Protein AF-A0A7J7KZ09-F1 (afdb_monomer_lite)

pLDDT: mean 70.4, std 16.96, range [34.41, 95.25]

Sequence (164 aa):
MGVVTGVGHDPDVFYENLLEGASDISENEAFDCSLFPTRIAGEIKSFSTDGWVALKFSRRMDKFMLYMLTAGKKVLADAVFGVTKKGHSVCCNVHGFQPYFYINCPPGMDPDDISKFHQTLEVTVSISMKFYDDKAEDKFDPVVSASNHRLEDCLMVKIFGGTV

InterPro domains:
  IPR000794 Beta-ketoacyl synthase [PTHR11712] (1-90)
  IPR012337 Ribonuclease H-like superfamily [SSF53098] (80-138)
  IPR014030 Beta-ketoacyl synthase-like, N-terminal domain [PF00109] (1-85)
  IPR016039 Thiolase-like [G3DSA:3.40.47.10] (1-137)
  IPR016039 Thiolase-like [SSF53901] (1-88)

Secondary structure (DSSP, 8-state):
----BTTBSSHHHHHHHHHTT---EEE--SS--TT-S--EEE---S---TTTS-HHHHTTS-HHHHHHHHHHHHHHHHS-----TTS------------EEEEEPPTT--GGGHHHHHHHHHHHHHHHHHHHHTT-SS--EEEEEEEE-SSTTEEEEEEEEE--

Structure (mmCIF, N/CA/C/O backbone):
data_AF-A0A7J7KZ09-F1
#
_entry.id   AF-A0A7J7KZ09-F1
#
loop_
_atom_site.group_PDB
_atom_site.id
_atom_site.type_symbol
_atom_site.label_atom_id
_atom_site.label_alt_id
_atom_site.label_comp_id
_atom_site.label_asym_id
_atom_site.label_entity_id
_atom_site.label_seq_id
_atom_site.pdbx_PDB_ins_code
_atom_site.Cartn_x
_atom_site.Cartn_y
_atom_site.Cartn_z
_atom_site.occupancy
_atom_site.B_iso_or_equiv
_atom_site.auth_seq_id
_atom_site.auth_comp_id
_atom_site.auth_asym_id
_atom_site.auth_atom_id
_atom_site.pdbx_PDB_model_num
ATOM 1 N N . MET A 1 1 ? 1.468 -0.041 -15.589 1.00 70.50 1 MET A N 1
ATOM 2 C CA . MET A 1 1 ? 0.889 0.244 -14.260 1.00 70.50 1 MET A CA 1
ATOM 3 C C . MET A 1 1 ? 1.773 -0.387 -13.189 1.00 70.50 1 MET A C 1
ATOM 5 O O . MET A 1 1 ? 2.361 -1.424 -13.436 1.00 70.50 1 MET A O 1
ATOM 9 N N . GLY A 1 2 ? 1.893 0.221 -12.010 1.00 82.44 2 GLY A N 1
ATOM 10 C CA . GLY A 1 2 ? 2.643 -0.338 -10.886 1.00 82.44 2 GLY A CA 1
ATOM 11 C C . GLY A 1 2 ? 1.796 -0.254 -9.631 1.00 82.44 2 GLY A C 1
ATOM 12 O O . GLY A 1 2 ? 1.263 0.807 -9.314 1.00 82.44 2 GLY A O 1
ATOM 13 N N . VAL A 1 3 ? 1.634 -1.392 -8.963 1.00 84.38 3 VAL A N 1
ATOM 14 C CA . VAL A 1 3 ? 0.716 -1.558 -7.835 1.00 84.38 3 VAL A CA 1
ATOM 15 C C . VAL A 1 3 ? 1.433 -2.226 -6.669 1.00 84.38 3 VAL A C 1
ATOM 17 O O . VAL A 1 3 ? 2.334 -3.046 -6.856 1.00 84.38 3 VAL A O 1
ATOM 20 N N . VAL A 1 4 ? 1.053 -1.834 -5.457 1.00 89.38 4 VAL A N 1
ATOM 21 C CA . VAL A 1 4 ? 1.453 -2.481 -4.206 1.00 89.38 4 VAL A CA 1
ATOM 22 C C . VAL A 1 4 ? 0.220 -2.473 -3.304 1.00 89.38 4 VAL A C 1
ATOM 24 O O . VAL A 1 4 ? -0.149 -1.418 -2.794 1.00 89.38 4 VAL A O 1
ATOM 27 N N . THR A 1 5 ? -0.459 -3.614 -3.168 1.00 88.81 5 THR A N 1
ATOM 28 C CA . THR A 1 5 ? -1.738 -3.743 -2.438 1.00 88.81 5 THR A CA 1
ATOM 29 C C . THR A 1 5 ? -1.825 -5.101 -1.732 1.00 88.81 5 THR A C 1
ATOM 31 O O . THR A 1 5 ? -1.099 -6.023 -2.106 1.00 88.81 5 THR A O 1
ATOM 34 N N . GLY A 1 6 ? -2.690 -5.263 -0.723 1.00 87.19 6 GLY A N 1
ATOM 35 C CA . GLY A 1 6 ? -2.850 -6.567 -0.062 1.00 87.19 6 GLY A CA 1
ATOM 36 C C . GLY A 1 6 ? -3.607 -7.597 -0.906 1.00 87.19 6 GLY A C 1
ATOM 37 O O . GLY A 1 6 ? -3.454 -8.792 -0.676 1.00 87.19 6 GLY A O 1
ATOM 38 N N . VAL A 1 7 ? -4.314 -7.165 -1.959 1.00 89.00 7 VAL A N 1
ATOM 39 C CA . VAL A 1 7 ? -4.926 -8.055 -2.965 1.00 89.00 7 VAL A CA 1
ATOM 40 C C . VAL A 1 7 ? -4.025 -8.302 -4.181 1.00 89.00 7 VAL A C 1
ATOM 42 O O . VAL A 1 7 ? -4.455 -8.931 -5.137 1.00 89.00 7 VAL A O 1
ATOM 45 N N . GLY A 1 8 ? -2.776 -7.828 -4.194 1.00 89.38 8 GLY A N 1
ATOM 46 C CA . GLY A 1 8 ? -1.844 -8.102 -5.290 1.00 89.38 8 GLY A CA 1
ATOM 47 C C . GLY A 1 8 ? -0.813 -7.002 -5.530 1.00 89.38 8 GLY A C 1
ATOM 48 O O . GLY A 1 8 ? -1.088 -5.806 -5.394 1.00 89.38 8 GLY A O 1
ATOM 49 N N . HIS A 1 9 ? 0.387 -7.424 -5.931 1.00 89.88 9 HIS A N 1
ATOM 50 C CA . HIS A 1 9 ? 1.525 -6.544 -6.237 1.00 89.88 9 HIS A CA 1
ATOM 51 C C . HIS A 1 9 ? 1.862 -6.476 -7.726 1.00 89.88 9 HIS A C 1
ATOM 53 O O . HIS A 1 9 ? 2.719 -5.684 -8.120 1.00 89.88 9 HIS A O 1
ATOM 59 N N . ASP A 1 10 ? 1.203 -7.288 -8.543 1.00 88.69 10 ASP A N 1
ATOM 60 C CA . ASP A 1 10 ? 1.350 -7.303 -9.993 1.00 88.69 10 ASP A CA 1
ATOM 61 C C . ASP A 1 10 ? 0.035 -6.833 -10.627 1.00 88.69 10 ASP A C 1
ATOM 63 O O . ASP A 1 10 ? -1.026 -7.218 -10.133 1.00 88.69 10 ASP A O 1
ATOM 67 N N . PRO A 1 11 ? 0.072 -5.993 -11.679 1.00 84.94 11 PRO A N 1
ATOM 68 C CA . PRO A 1 11 ? -1.125 -5.413 -12.292 1.00 84.94 11 PRO A CA 1
ATOM 69 C C . PRO A 1 11 ? -2.199 -6.433 -12.672 1.00 84.94 11 PRO A C 1
ATOM 71 O O . PRO A 1 11 ? -3.367 -6.214 -12.363 1.00 84.94 11 PRO A O 1
ATOM 74 N N . ASP A 1 12 ? -1.792 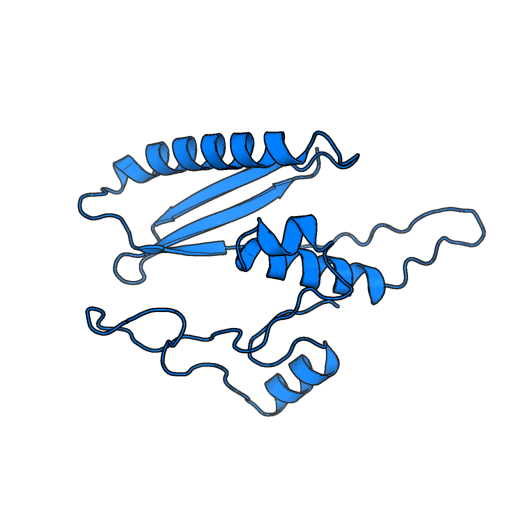-7.541 -13.292 1.00 88.06 12 ASP A N 1
ATOM 75 C CA . ASP A 1 12 ? -2.712 -8.578 -13.763 1.00 88.06 12 ASP A CA 1
ATOM 76 C C . ASP A 1 12 ? -3.356 -9.311 -12.582 1.00 88.06 12 ASP A C 1
ATOM 78 O O . ASP A 1 12 ? -4.573 -9.418 -12.507 1.00 88.06 12 ASP A O 1
ATOM 82 N N . VAL A 1 13 ? -2.549 -9.726 -11.597 1.00 90.56 13 VAL A N 1
ATOM 83 C CA . VAL A 1 13 ? -3.036 -10.393 -10.375 1.00 90.56 13 VAL A CA 1
ATOM 84 C C . VAL A 1 13 ? -3.984 -9.486 -9.598 1.00 90.56 13 VAL A C 1
ATOM 86 O O . VAL A 1 13 ? -5.041 -9.919 -9.155 1.00 90.56 13 VAL A O 1
ATOM 89 N N . PHE A 1 14 ? -3.615 -8.214 -9.446 1.00 87.81 14 PHE A N 1
ATOM 90 C CA . PHE A 1 14 ? -4.454 -7.211 -8.806 1.00 87.81 14 PHE A CA 1
ATOM 91 C C . PHE A 1 14 ? -5.800 -7.068 -9.525 1.00 87.81 14 PHE A C 1
ATOM 93 O O . PHE A 1 14 ? -6.841 -7.057 -8.874 1.00 87.81 14 PHE A O 1
ATOM 100 N N . TYR A 1 15 ? -5.788 -6.974 -10.856 1.00 84.44 15 TYR A N 1
ATOM 101 C CA . TYR A 1 15 ? -6.998 -6.799 -11.651 1.00 84.44 15 TYR A CA 1
ATOM 102 C C . TYR A 1 15 ? -7.917 -8.023 -11.600 1.00 84.44 15 TYR A C 1
ATOM 104 O O . TYR A 1 15 ? -9.111 -7.863 -11.357 1.00 84.44 15 TYR A O 1
ATOM 112 N N . GLU A 1 16 ? -7.375 -9.231 -11.753 1.00 91.19 16 GLU A N 1
ATOM 113 C CA . GLU A 1 16 ? -8.155 -10.469 -11.643 1.00 91.19 16 GLU A CA 1
ATOM 114 C C . GLU A 1 16 ? -8.770 -10.616 -10.248 1.00 91.19 16 GLU A C 1
ATOM 116 O O . GLU A 1 16 ? -9.972 -10.835 -10.116 1.00 91.19 16 GLU A O 1
ATOM 121 N N . ASN A 1 17 ? -7.995 -10.356 -9.192 1.00 89.69 17 ASN A N 1
ATOM 122 C CA . ASN A 1 17 ? -8.504 -10.392 -7.822 1.00 89.69 17 ASN A CA 1
ATOM 123 C C . ASN A 1 17 ? -9.630 -9.369 -7.592 1.00 89.69 17 ASN A C 1
ATOM 125 O O . ASN A 1 17 ? -10.584 -9.657 -6.870 1.00 89.69 17 ASN A O 1
ATOM 129 N N . LEU A 1 18 ? -9.577 -8.191 -8.226 1.00 85.75 18 LEU A N 1
ATOM 130 C CA . LEU A 1 18 ? -10.690 -7.238 -8.188 1.00 85.75 18 LEU A CA 1
ATOM 131 C C . LEU A 1 18 ? -11.937 -7.765 -8.909 1.00 85.75 18 LEU A C 1
ATOM 133 O O . LEU A 1 18 ? -13.044 -7.580 -8.401 1.00 85.75 18 LEU A O 1
ATOM 137 N N . LEU A 1 19 ? -11.778 -8.404 -10.072 1.00 87.44 19 LEU A N 1
ATOM 138 C CA . LEU A 1 19 ? -12.892 -8.997 -10.820 1.00 87.44 19 LEU A CA 1
ATOM 139 C C . LEU A 1 19 ? -13.548 -10.152 -10.056 1.00 87.44 19 LEU A C 1
ATOM 141 O O . LEU A 1 19 ? -14.769 -10.303 -10.099 1.00 87.44 19 LEU A O 1
ATOM 145 N N . GLU A 1 20 ? -12.756 -10.922 -9.317 1.00 95.25 20 GLU A N 1
ATOM 146 C CA . GLU A 1 20 ? -13.222 -12.002 -8.445 1.00 95.25 20 GLU A CA 1
ATOM 147 C C . GLU A 1 20 ? -13.836 -11.494 -7.127 1.00 95.25 20 GLU A C 1
ATOM 149 O O . GLU A 1 20 ? -14.422 -12.272 -6.373 1.00 95.25 20 GLU A O 1
ATOM 154 N N . GLY A 1 21 ? -13.743 -10.190 -6.844 1.00 89.38 21 GLY A N 1
ATOM 155 C CA . GLY A 1 21 ? -14.244 -9.594 -5.607 1.00 89.38 21 GLY A CA 1
ATOM 156 C C . GLY A 1 21 ? -13.409 -9.955 -4.376 1.00 89.38 21 GLY A C 1
ATOM 157 O O . GLY A 1 21 ? -13.936 -9.982 -3.262 1.00 89.38 21 GLY A O 1
ATOM 158 N N . ALA A 1 22 ? -12.119 -10.244 -4.559 1.00 88.06 22 ALA A N 1
ATOM 159 C CA . ALA A 1 22 ? -11.201 -10.538 -3.469 1.00 88.06 22 ALA A CA 1
ATOM 160 C C . ALA A 1 22 ? -11.084 -9.339 -2.514 1.00 88.06 22 ALA A C 1
ATOM 162 O O . ALA A 1 22 ? -10.928 -8.188 -2.929 1.00 88.06 22 ALA A O 1
ATOM 163 N N . SER A 1 23 ? -11.135 -9.621 -1.212 1.00 87.69 23 SER A N 1
ATOM 164 C CA . SER A 1 23 ? -11.004 -8.622 -0.153 1.00 87.69 23 SER A CA 1
ATOM 165 C C . SER A 1 23 ? -9.805 -8.940 0.734 1.00 87.69 23 SER A C 1
ATOM 167 O O . SER A 1 23 ? -9.630 -10.073 1.170 1.00 87.69 23 SER A O 1
ATOM 169 N N . ASP A 1 24 ? -9.002 -7.915 1.003 1.00 85.94 24 ASP A N 1
ATOM 170 C CA . ASP A 1 24 ? -7.852 -7.932 1.920 1.00 85.94 24 ASP A CA 1
ATOM 171 C C . ASP A 1 24 ? -8.282 -7.617 3.370 1.00 85.94 24 ASP A C 1
ATOM 173 O O . ASP A 1 24 ? -7.558 -7.884 4.318 1.00 85.94 24 ASP A O 1
ATOM 177 N N . ILE A 1 25 ? -9.515 -7.148 3.590 1.00 88.50 25 ILE A N 1
ATOM 178 C CA . ILE A 1 25 ? -9.975 -6.777 4.933 1.00 88.50 25 ILE A CA 1
ATOM 179 C C . ILE A 1 25 ? -9.953 -7.990 5.877 1.00 88.50 25 ILE A C 1
ATOM 181 O O . ILE A 1 25 ? -10.775 -8.901 5.768 1.00 88.50 25 ILE A O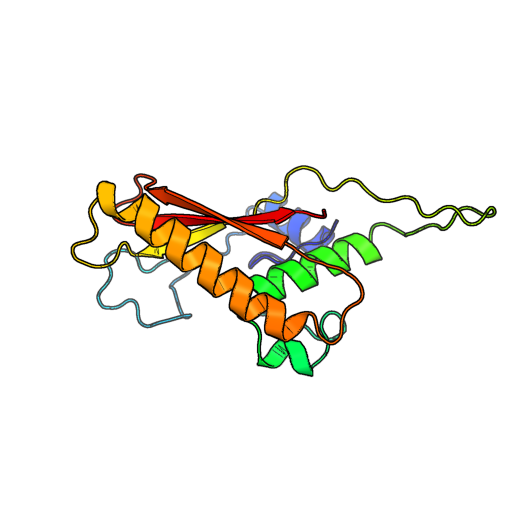 1
ATOM 185 N N . SER A 1 26 ? -9.037 -7.967 6.843 1.00 87.44 26 SER A N 1
ATOM 186 C CA . SER A 1 26 ? -8.895 -8.980 7.888 1.00 87.44 26 SER A CA 1
ATOM 187 C C . SER A 1 26 ? -8.691 -8.337 9.254 1.00 87.44 26 SER A C 1
ATOM 189 O O . SER A 1 26 ? -8.661 -7.114 9.372 1.00 87.44 26 SER A O 1
ATOM 191 N N . GLU A 1 27 ? -8.546 -9.152 10.299 1.00 89.12 27 GLU A N 1
ATOM 192 C CA . GLU A 1 27 ? -8.077 -8.659 11.596 1.00 89.12 27 GLU A CA 1
ATOM 193 C C . GLU A 1 27 ? -6.696 -8.001 11.444 1.00 89.12 27 GLU A C 1
ATOM 195 O O . GLU A 1 27 ? -5.880 -8.451 10.634 1.00 89.12 27 GLU A O 1
ATOM 200 N N . ASN A 1 28 ? -6.481 -6.902 12.169 1.00 86.44 28 ASN A N 1
ATOM 201 C CA . ASN A 1 28 ? -5.233 -6.150 12.149 1.00 86.44 28 ASN A CA 1
ATOM 202 C C . ASN A 1 28 ? -4.162 -6.906 12.946 1.00 86.44 28 ASN A C 1
ATOM 204 O O . ASN A 1 28 ? -4.309 -7.134 14.147 1.00 86.44 28 ASN A O 1
ATOM 208 N N . GLU A 1 29 ? -3.090 -7.282 12.259 1.00 86.81 29 GLU A N 1
ATOM 209 C CA . GLU A 1 29 ? -1.933 -7.998 12.796 1.00 86.81 29 GLU A CA 1
ATOM 210 C C . GLU A 1 29 ? -0.700 -7.079 12.887 1.00 86.81 29 GLU A C 1
ATOM 212 O O . GLU A 1 29 ? 0.310 -7.444 13.495 1.00 86.81 29 GLU A O 1
ATOM 217 N N . ALA A 1 30 ? -0.763 -5.870 12.313 1.00 81.62 30 ALA A N 1
ATOM 218 C CA . ALA A 1 30 ? 0.333 -4.909 12.324 1.00 81.62 30 ALA A CA 1
ATOM 219 C C . ALA A 1 30 ? 0.631 -4.353 13.727 1.00 81.62 30 ALA A C 1
ATOM 221 O O . ALA A 1 30 ? 1.782 -3.999 14.004 1.00 81.62 30 ALA A O 1
ATOM 222 N N . PHE A 1 31 ? -0.376 -4.259 14.603 1.00 82.75 31 PHE A N 1
ATOM 223 C CA . PHE A 1 31 ? -0.220 -3.851 16.004 1.00 82.75 31 PHE A CA 1
ATOM 224 C C . PHE A 1 31 ? -1.373 -4.342 16.895 1.00 82.75 31 PHE A C 1
ATOM 226 O O . PHE A 1 31 ? -2.459 -4.650 16.411 1.00 82.75 31 PHE A O 1
ATOM 233 N N . ASP A 1 32 ? -1.152 -4.378 18.217 1.00 85.62 32 ASP A N 1
ATOM 234 C CA . ASP A 1 32 ? -2.192 -4.772 19.178 1.00 85.62 32 ASP A CA 1
ATOM 235 C C . ASP A 1 32 ? -3.362 -3.778 19.167 1.00 85.62 32 ASP A C 1
ATOM 237 O O . ASP A 1 32 ? -3.247 -2.632 19.613 1.00 85.62 32 ASP A O 1
ATOM 241 N N . CYS A 1 33 ? -4.502 -4.251 18.663 1.00 86.62 33 CYS A N 1
ATOM 242 C CA . CYS A 1 33 ? -5.731 -3.480 18.559 1.00 86.62 33 CYS A CA 1
ATOM 243 C C . CYS A 1 33 ? -6.713 -3.716 19.721 1.00 86.62 33 CYS A C 1
ATOM 245 O O . CYS A 1 33 ? -7.869 -3.299 19.640 1.00 86.62 33 CYS A O 1
ATOM 247 N N . SER A 1 34 ? -6.303 -4.382 20.808 1.00 87.25 34 SER A N 1
ATOM 248 C CA . SER A 1 34 ? -7.190 -4.768 21.920 1.00 87.25 34 SER A CA 1
ATOM 249 C C . SER A 1 34 ? -7.943 -3.593 22.557 1.00 87.25 34 SER A C 1
ATOM 251 O O . SER A 1 34 ? -9.102 -3.743 22.953 1.00 87.25 34 SER A O 1
ATOM 253 N N . LEU A 1 35 ? -7.317 -2.416 22.596 1.00 87.81 35 LEU A N 1
ATOM 254 C CA . LEU A 1 35 ? -7.878 -1.185 23.159 1.00 87.81 35 LEU A CA 1
ATOM 255 C C . LEU A 1 35 ? -8.763 -0.396 22.181 1.00 87.81 35 LEU A C 1
ATOM 257 O O . LEU A 1 35 ? -9.345 0.612 22.579 1.00 87.81 35 LEU A O 1
ATOM 261 N N . PHE A 1 36 ? -8.878 -0.831 20.924 1.00 79.94 36 PHE A N 1
ATOM 262 C CA . PHE A 1 36 ? -9.594 -0.102 19.881 1.00 79.94 36 PHE A CA 1
ATOM 263 C C . PHE A 1 36 ? -10.927 -0.782 19.524 1.00 79.94 36 PHE A C 1
ATOM 265 O O . PHE A 1 36 ? -11.018 -2.018 19.513 1.00 79.94 36 PHE A O 1
ATOM 272 N N . PRO A 1 37 ? -11.972 0.013 19.216 1.00 81.19 37 PRO A N 1
ATOM 273 C CA . PRO A 1 37 ? -13.259 -0.516 18.769 1.00 81.19 37 PRO A CA 1
ATOM 274 C C . PRO A 1 37 ? -13.164 -1.147 17.371 1.00 81.19 37 PRO A C 1
ATOM 276 O O . PRO A 1 37 ? -13.793 -2.172 17.115 1.00 81.19 37 PRO A O 1
ATOM 279 N N . THR A 1 38 ? -12.337 -0.581 16.489 1.00 78.88 38 THR A N 1
ATOM 280 C CA . THR A 1 38 ? -12.076 -1.107 15.143 1.00 78.88 38 THR A CA 1
ATOM 281 C C . THR A 1 38 ? -10.823 -1.969 15.155 1.00 78.88 38 THR A C 1
ATOM 283 O O . THR A 1 38 ? -9.754 -1.513 15.553 1.00 78.88 38 THR A O 1
ATOM 286 N N . ARG A 1 39 ? -10.958 -3.218 14.700 1.00 84.75 39 ARG A N 1
ATOM 287 C CA . ARG A 1 39 ? -9.878 -4.224 14.708 1.00 84.75 39 ARG A CA 1
ATOM 288 C C . ARG A 1 39 ? -9.625 -4.861 13.350 1.00 84.75 39 ARG A C 1
ATOM 290 O O . ARG A 1 39 ? -8.870 -5.818 13.258 1.00 84.75 39 ARG A O 1
ATOM 297 N N . ILE A 1 40 ? -10.282 -4.349 12.317 1.00 83.38 40 ILE A N 1
ATOM 298 C CA . ILE A 1 40 ? -10.132 -4.825 10.948 1.00 83.38 40 ILE A CA 1
ATOM 299 C C . ILE A 1 40 ? -9.380 -3.787 10.118 1.00 83.38 40 ILE A C 1
ATOM 301 O O . ILE A 1 40 ? -9.581 -2.586 10.301 1.00 83.38 40 ILE A O 1
ATOM 305 N N . ALA A 1 41 ? -8.520 -4.247 9.216 1.00 82.31 41 ALA A N 1
ATOM 306 C CA . ALA A 1 41 ? -7.747 -3.421 8.297 1.00 82.31 41 ALA A CA 1
ATOM 307 C C . ALA A 1 41 ? -7.455 -4.193 6.998 1.00 82.31 41 ALA A C 1
ATOM 309 O O . ALA A 1 41 ? -7.463 -5.421 6.989 1.00 82.31 41 ALA A O 1
ATOM 310 N N . GLY A 1 42 ? -7.217 -3.464 5.905 1.00 82.94 42 GLY A N 1
ATOM 311 C CA . GLY A 1 42 ? -6.643 -4.024 4.677 1.00 82.94 42 GLY A CA 1
ATOM 312 C C . GLY A 1 42 ? -5.127 -3.883 4.730 1.00 82.94 42 GLY A C 1
ATOM 313 O O . GLY A 1 42 ? -4.594 -2.799 4.480 1.00 82.94 42 GLY A O 1
ATOM 314 N N . GLU A 1 43 ? -4.445 -4.938 5.157 1.00 84.69 43 GLU A N 1
ATOM 315 C CA . GLU A 1 43 ? -3.006 -4.937 5.362 1.00 84.69 43 GLU A CA 1
ATOM 316 C C . GLU A 1 43 ? -2.261 -5.554 4.186 1.00 84.69 43 GLU A C 1
ATOM 318 O O . GLU A 1 43 ? -2.508 -6.674 3.747 1.00 84.69 43 GLU A O 1
ATOM 323 N N . ILE A 1 44 ? -1.176 -4.898 3.782 1.00 90.12 44 ILE A N 1
ATOM 324 C CA . ILE A 1 44 ? -0.195 -5.546 2.917 1.00 90.12 44 ILE A CA 1
ATOM 325 C C . ILE A 1 44 ? 0.627 -6.534 3.761 1.00 90.12 44 ILE A C 1
ATOM 327 O O . ILE A 1 44 ? 1.671 -6.177 4.315 1.00 90.12 44 ILE A O 1
ATOM 331 N N . LYS A 1 45 ? 0.161 -7.787 3.849 1.00 83.12 45 LYS A N 1
ATOM 332 C CA . LYS A 1 45 ? 0.792 -8.844 4.662 1.00 83.12 45 LYS A CA 1
ATOM 333 C C . LYS A 1 45 ? 2.157 -9.278 4.129 1.00 83.12 45 LYS A C 1
ATOM 335 O O . LYS A 1 45 ? 3.099 -9.469 4.894 1.00 83.12 45 LYS A O 1
ATOM 340 N N . SER A 1 46 ? 2.294 -9.400 2.810 1.00 84.56 46 SER A N 1
ATOM 341 C CA . SER A 1 46 ? 3.550 -9.781 2.159 1.00 84.56 46 SER A CA 1
ATOM 342 C C . SER A 1 46 ? 4.081 -8.630 1.316 1.00 84.56 46 SER A C 1
ATOM 344 O O . SER A 1 46 ? 3.566 -8.372 0.232 1.00 84.56 46 SER A O 1
ATOM 346 N N . PHE A 1 47 ? 5.122 -7.947 1.789 1.00 89.25 47 PHE A N 1
ATOM 347 C CA . PHE A 1 47 ? 5.794 -6.883 1.047 1.00 89.25 47 PHE A CA 1
ATOM 348 C C . PHE A 1 47 ? 7.298 -7.136 0.978 1.00 89.25 47 PHE A C 1
ATOM 350 O O . PHE A 1 47 ? 7.938 -7.365 2.003 1.00 89.25 47 PHE A O 1
ATOM 357 N N . SER A 1 48 ? 7.865 -7.047 -0.226 1.00 88.38 48 SER A N 1
ATOM 358 C CA . SER A 1 48 ? 9.310 -7.035 -0.439 1.00 88.38 48 SER A CA 1
ATOM 359 C C . SER A 1 48 ? 9.705 -5.853 -1.315 1.00 88.38 48 SER A C 1
ATOM 361 O O . SER A 1 48 ? 9.045 -5.525 -2.301 1.00 88.38 48 SER A O 1
ATOM 363 N N . THR A 1 49 ? 10.818 -5.228 -0.944 1.00 89.38 49 THR A N 1
ATOM 364 C CA . THR A 1 49 ? 11.477 -4.176 -1.721 1.00 89.38 49 THR A CA 1
ATOM 365 C C . THR A 1 49 ? 12.557 -4.714 -2.655 1.00 89.38 49 THR A C 1
ATOM 367 O O . THR A 1 49 ? 13.235 -3.923 -3.317 1.00 89.38 49 THR A O 1
ATOM 370 N N . ASP A 1 50 ? 12.791 -6.026 -2.652 1.00 88.12 50 ASP A N 1
ATOM 371 C CA . ASP A 1 50 ? 13.910 -6.644 -3.357 1.00 88.12 50 ASP A CA 1
ATOM 372 C C . ASP A 1 50 ? 13.837 -6.348 -4.855 1.00 88.12 50 ASP A C 1
ATOM 374 O O . ASP A 1 50 ? 12.780 -6.419 -5.478 1.00 88.12 50 ASP A O 1
ATOM 378 N N . GLY A 1 51 ? 14.970 -5.940 -5.427 1.00 84.31 51 GLY A N 1
ATOM 379 C CA . GLY A 1 51 ? 15.057 -5.518 -6.828 1.00 84.31 51 GLY A CA 1
ATOM 380 C C . GLY A 1 51 ? 14.500 -4.119 -7.125 1.00 84.31 51 GLY A C 1
ATOM 381 O O . GLY A 1 51 ? 14.827 -3.561 -8.168 1.00 84.31 51 GLY A O 1
ATOM 382 N N . TRP A 1 52 ? 13.746 -3.501 -6.208 1.00 84.81 52 TRP A N 1
ATOM 383 C CA . TRP A 1 52 ? 13.131 -2.184 -6.416 1.00 84.81 52 TRP A CA 1
ATOM 384 C C . TRP A 1 52 ? 13.810 -1.074 -5.612 1.00 84.81 52 TRP A C 1
ATOM 386 O O . TRP A 1 52 ? 14.070 0.013 -6.134 1.00 84.81 52 TRP A O 1
ATOM 396 N N . VAL A 1 53 ? 14.150 -1.318 -4.347 1.00 83.75 53 VAL A N 1
ATOM 397 C CA . VAL A 1 53 ? 14.766 -0.320 -3.458 1.00 83.75 53 VAL A CA 1
ATOM 398 C C . VAL A 1 53 ? 16.123 -0.827 -2.976 1.00 83.75 53 VAL A C 1
ATOM 400 O O . VAL A 1 53 ? 16.274 -1.989 -2.611 1.00 83.75 53 VAL A O 1
ATOM 403 N N . ALA A 1 54 ? 17.135 0.046 -2.960 1.00 79.81 54 ALA A N 1
ATOM 404 C CA . ALA A 1 54 ? 18.450 -0.331 -2.452 1.00 79.81 54 ALA A CA 1
ATOM 405 C C . ALA A 1 54 ? 18.374 -0.693 -0.958 1.00 79.81 54 ALA A C 1
ATOM 407 O O . ALA A 1 54 ? 17.727 0.007 -0.177 1.00 79.81 54 ALA A O 1
ATOM 408 N N . LEU A 1 55 ? 19.114 -1.729 -0.545 1.00 84.38 55 LEU A N 1
ATOM 409 C CA . LEU A 1 55 ? 19.081 -2.286 0.817 1.00 84.38 55 LEU A CA 1
ATOM 410 C C . LEU A 1 55 ? 19.347 -1.248 1.925 1.00 84.38 55 LEU A C 1
ATOM 412 O O . LEU A 1 55 ? 18.866 -1.369 3.050 1.00 84.38 55 LEU A O 1
ATOM 416 N N . LYS A 1 56 ? 20.115 -0.197 1.612 1.00 81.44 56 LYS A N 1
ATOM 417 C CA . LYS A 1 56 ? 20.375 0.916 2.535 1.00 81.44 56 LYS A CA 1
ATOM 418 C C . LYS A 1 56 ? 19.096 1.683 2.892 1.00 81.44 56 LYS A C 1
ATOM 420 O O . LYS A 1 56 ? 18.958 2.120 4.032 1.00 81.44 56 LYS A O 1
ATOM 425 N N . PHE A 1 57 ? 18.199 1.866 1.926 1.00 76.62 57 PHE A N 1
ATOM 426 C CA . PHE A 1 57 ? 16.952 2.608 2.097 1.00 76.62 57 PHE A CA 1
ATOM 427 C C . PHE A 1 57 ? 15.828 1.714 2.621 1.00 76.62 57 PHE A C 1
ATOM 429 O O . PHE A 1 57 ? 15.076 2.158 3.483 1.00 76.62 57 PHE A O 1
ATOM 436 N N . SER A 1 58 ? 15.779 0.437 2.217 1.00 84.25 58 SER A N 1
ATOM 437 C CA . SER A 1 58 ? 14.755 -0.507 2.698 1.00 84.25 58 SER A CA 1
ATOM 438 C C . SER A 1 58 ? 14.759 -0.714 4.215 1.00 84.2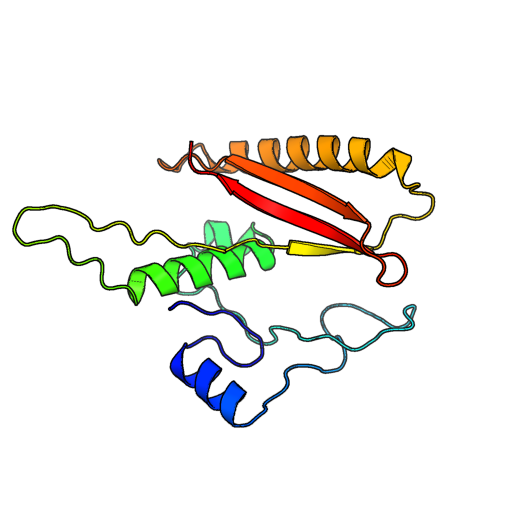5 58 SER A C 1
ATOM 440 O O . SER A 1 58 ? 13.733 -1.048 4.792 1.00 84.25 58 SER A O 1
ATOM 442 N N . ARG A 1 59 ? 15.897 -0.477 4.880 1.00 82.75 59 ARG A N 1
ATOM 443 C CA . ARG A 1 59 ? 16.037 -0.586 6.343 1.00 82.75 59 ARG A CA 1
ATOM 444 C C . ARG A 1 59 ? 15.769 0.707 7.112 1.00 82.75 59 ARG A C 1
ATOM 446 O O . ARG A 1 59 ? 15.705 0.664 8.334 1.00 82.75 59 ARG A O 1
ATOM 453 N N . ARG A 1 60 ? 15.733 1.856 6.432 1.00 83.25 60 ARG A N 1
ATOM 454 C CA . ARG A 1 60 ? 15.669 3.186 7.070 1.00 83.25 60 ARG A CA 1
ATOM 455 C C . ARG A 1 60 ? 14.359 3.920 6.819 1.00 83.25 60 ARG A C 1
ATOM 457 O O . ARG A 1 60 ? 14.055 4.848 7.555 1.00 83.25 60 ARG A O 1
ATOM 464 N N . MET A 1 61 ? 13.633 3.540 5.774 1.00 79.31 61 MET A N 1
ATOM 465 C CA . MET A 1 61 ? 12.369 4.160 5.402 1.00 79.31 61 MET A CA 1
ATOM 466 C C . MET A 1 61 ? 11.194 3.389 5.994 1.00 79.31 61 MET A C 1
ATOM 468 O O . MET A 1 61 ? 11.195 2.158 6.023 1.00 79.31 61 MET A O 1
ATOM 472 N N . ASP A 1 62 ? 10.168 4.124 6.405 1.00 79.56 62 ASP A N 1
ATOM 473 C CA . ASP A 1 62 ? 8.873 3.565 6.769 1.00 79.56 62 ASP A CA 1
ATOM 474 C C . ASP A 1 62 ? 8.236 2.786 5.613 1.00 79.56 62 ASP A C 1
ATOM 476 O O . ASP A 1 62 ? 8.416 3.109 4.432 1.00 79.56 62 ASP A O 1
ATOM 480 N N . LYS A 1 63 ? 7.415 1.785 5.958 1.00 81.19 63 LYS A N 1
ATOM 481 C CA . LYS A 1 63 ? 6.736 0.912 4.987 1.00 81.19 63 LYS A CA 1
ATOM 482 C C . LYS A 1 63 ? 5.963 1.698 3.925 1.00 81.19 63 LYS A C 1
ATOM 484 O O . LYS A 1 63 ? 6.040 1.346 2.755 1.00 81.19 63 LYS A O 1
ATOM 489 N N . PHE A 1 64 ? 5.290 2.791 4.299 1.00 77.94 64 PHE A N 1
ATOM 490 C CA . PHE A 1 64 ? 4.524 3.596 3.343 1.00 77.94 64 PHE A CA 1
ATOM 491 C C . PHE A 1 64 ? 5.421 4.206 2.250 1.00 77.94 64 PHE A C 1
ATOM 493 O O . PHE A 1 64 ? 5.087 4.122 1.071 1.00 77.94 64 PHE A O 1
ATOM 500 N N . MET A 1 65 ? 6.598 4.738 2.606 1.00 81.19 65 MET A N 1
ATOM 501 C CA . MET A 1 65 ? 7.571 5.250 1.632 1.00 81.19 65 MET A CA 1
ATOM 502 C C . MET A 1 65 ? 8.067 4.142 0.709 1.00 81.19 65 MET A C 1
ATOM 504 O O . MET A 1 65 ? 8.196 4.342 -0.498 1.00 81.19 65 MET A O 1
ATOM 508 N N . LEU A 1 66 ? 8.298 2.953 1.262 1.00 84.50 66 LEU A N 1
ATOM 509 C CA . LEU A 1 66 ? 8.729 1.800 0.483 1.00 84.50 66 LEU A CA 1
ATOM 510 C C . LEU A 1 66 ? 7.645 1.318 -0.489 1.00 84.50 66 LEU A C 1
ATOM 512 O O . LEU A 1 66 ? 7.982 0.985 -1.627 1.00 84.50 66 LEU A O 1
ATOM 516 N N . TYR A 1 67 ? 6.368 1.328 -0.093 1.00 85.94 67 TYR A N 1
ATOM 517 C CA . TYR A 1 67 ? 5.245 1.023 -0.986 1.00 85.94 67 TYR A CA 1
ATOM 518 C C . TYR A 1 67 ? 5.214 1.996 -2.163 1.00 85.94 67 TYR A C 1
ATOM 520 O O . TYR A 1 67 ? 5.170 1.561 -3.313 1.00 85.94 67 TYR A O 1
ATOM 528 N N . MET A 1 68 ? 5.326 3.298 -1.883 1.00 81.94 68 MET A N 1
ATOM 529 C CA . MET A 1 68 ? 5.323 4.341 -2.911 1.00 81.94 68 MET A CA 1
ATOM 530 C C . MET A 1 68 ? 6.489 4.191 -3.888 1.00 81.94 68 MET A C 1
ATOM 532 O O . MET A 1 68 ? 6.279 4.175 -5.099 1.00 81.94 68 MET A O 1
ATOM 536 N N . LEU A 1 69 ? 7.715 4.031 -3.381 1.00 82.25 69 LEU A N 1
ATOM 537 C CA . LEU A 1 69 ? 8.904 3.868 -4.221 1.00 82.25 69 LEU A CA 1
ATOM 538 C C . LEU A 1 69 ? 8.827 2.605 -5.079 1.00 82.25 69 LEU A C 1
ATOM 540 O O . LEU A 1 69 ? 9.205 2.626 -6.250 1.00 82.25 69 LEU A O 1
ATOM 544 N N . THR A 1 70 ? 8.332 1.508 -4.507 1.00 86.81 70 THR A N 1
ATOM 545 C CA . THR A 1 70 ? 8.203 0.231 -5.214 1.00 86.81 70 THR A CA 1
ATOM 546 C C . THR A 1 70 ? 7.133 0.316 -6.300 1.00 86.81 70 THR A C 1
ATOM 548 O O . THR A 1 70 ? 7.417 -0.017 -7.447 1.00 86.81 70 THR A O 1
ATOM 551 N N . ALA A 1 71 ? 5.937 0.824 -5.983 1.00 84.75 71 ALA A N 1
ATOM 552 C CA . ALA A 1 71 ? 4.861 1.019 -6.955 1.00 84.75 71 ALA A CA 1
ATOM 553 C C . ALA A 1 71 ? 5.283 1.977 -8.079 1.00 84.75 71 ALA A C 1
ATOM 555 O O . ALA A 1 71 ? 5.104 1.663 -9.254 1.00 84.75 71 ALA A O 1
ATOM 556 N N . GLY A 1 72 ? 5.919 3.100 -7.730 1.00 81.44 72 GLY A N 1
ATOM 557 C CA . GLY A 1 72 ? 6.442 4.067 -8.692 1.00 81.44 72 GLY A CA 1
ATOM 558 C C . GLY A 1 72 ? 7.458 3.438 -9.641 1.00 81.44 72 GLY A C 1
ATOM 559 O O . GLY A 1 72 ? 7.299 3.517 -10.854 1.00 81.44 72 GLY A O 1
ATOM 560 N N . LYS A 1 73 ? 8.461 2.720 -9.123 1.00 81.56 73 LYS A N 1
ATOM 561 C CA . LYS A 1 73 ? 9.449 2.043 -9.978 1.00 81.56 73 LYS A CA 1
ATOM 562 C C . LYS A 1 73 ? 8.850 0.926 -10.828 1.00 81.56 73 LYS A C 1
ATOM 564 O O . LYS A 1 73 ? 9.274 0.768 -11.969 1.00 81.56 73 LYS A O 1
ATOM 569 N N . LYS A 1 74 ? 7.846 0.201 -10.324 1.00 82.25 74 LYS A N 1
ATOM 570 C CA . LYS A 1 74 ? 7.072 -0.763 -11.121 1.00 82.25 74 LYS A CA 1
ATOM 571 C C . LYS A 1 74 ? 6.358 -0.083 -12.286 1.00 82.25 74 LYS A C 1
ATOM 573 O O . LYS A 1 74 ? 6.432 -0.591 -13.398 1.00 82.25 74 LYS A O 1
ATOM 578 N N . VAL A 1 75 ? 5.742 1.087 -12.064 1.00 79.50 75 VAL A N 1
ATOM 579 C CA . VAL A 1 75 ? 5.152 1.889 -13.152 1.00 79.50 75 VAL A CA 1
ATOM 580 C C . VAL A 1 75 ? 6.214 2.217 -14.191 1.00 79.50 75 VAL A C 1
ATOM 582 O O . VAL A 1 75 ? 5.942 2.031 -15.364 1.00 79.50 75 VAL A O 1
ATOM 585 N N . LEU A 1 76 ? 7.397 2.686 -13.786 1.00 71.25 76 LEU A N 1
ATOM 586 C CA . LEU A 1 76 ? 8.453 3.075 -14.730 1.00 71.25 76 LEU A CA 1
ATOM 587 C C . LEU A 1 76 ? 9.047 1.878 -15.490 1.00 71.25 76 LEU A C 1
ATOM 589 O O . LEU A 1 76 ? 9.499 2.039 -16.617 1.00 71.25 76 LEU A O 1
ATOM 593 N N . ALA A 1 77 ? 9.081 0.692 -14.883 1.00 72.75 77 ALA A N 1
ATOM 594 C CA . ALA A 1 77 ? 9.543 -0.521 -15.551 1.00 72.75 77 ALA A CA 1
ATOM 595 C C . ALA A 1 77 ? 8.512 -1.048 -16.563 1.00 72.75 77 ALA A C 1
ATOM 597 O O . ALA A 1 77 ? 8.887 -1.462 -17.657 1.00 72.75 77 ALA A O 1
ATOM 598 N N . ASP A 1 78 ? 7.228 -1.016 -16.199 1.00 67.25 78 ASP A N 1
ATOM 599 C CA . ASP A 1 78 ? 6.122 -1.501 -17.031 1.00 67.25 78 ASP A CA 1
ATOM 600 C C . ASP A 1 78 ? 5.724 -0.500 -18.128 1.00 67.25 78 ASP A C 1
ATOM 602 O O . ASP A 1 78 ? 5.460 -0.861 -19.275 1.00 67.25 78 ASP A O 1
ATOM 606 N N . ALA A 1 79 ? 5.756 0.795 -17.812 1.00 62.09 79 ALA A N 1
ATOM 607 C CA . ALA A 1 79 ? 5.740 1.858 -18.801 1.00 62.09 79 ALA A CA 1
ATOM 608 C C . ALA A 1 79 ? 7.110 1.866 -19.471 1.00 62.09 79 ALA A C 1
ATOM 610 O O . ALA A 1 79 ? 7.981 2.629 -19.074 1.00 62.09 79 ALA A O 1
ATOM 611 N N . VAL A 1 80 ? 7.305 0.981 -20.451 1.00 51.22 80 VAL A N 1
ATOM 612 C CA . VAL A 1 80 ? 8.497 0.908 -21.300 1.00 51.22 80 VAL A CA 1
ATOM 613 C C . VAL A 1 80 ? 8.978 2.330 -21.591 1.00 51.22 80 VAL A C 1
ATOM 615 O O . VAL A 1 80 ? 8.395 3.025 -22.426 1.00 51.22 80 VAL A O 1
ATOM 618 N N . PHE A 1 81 ? 10.031 2.788 -20.904 1.00 48.56 81 PHE A N 1
ATOM 619 C CA . PHE A 1 81 ? 10.729 4.010 -21.284 1.00 48.56 81 PHE A CA 1
ATOM 620 C C . PHE A 1 81 ? 11.442 3.702 -22.595 1.00 48.56 81 PHE A C 1
ATOM 622 O O . PHE A 1 81 ? 12.614 3.340 -22.649 1.00 48.56 81 PHE A O 1
ATOM 629 N N . GLY A 1 82 ? 10.692 3.803 -23.686 1.00 44.03 82 GLY A N 1
ATOM 630 C CA . GLY A 1 82 ? 11.240 3.857 -25.018 1.00 44.03 82 GLY A CA 1
ATOM 631 C C . GLY A 1 82 ? 11.885 5.219 -25.178 1.00 44.03 82 GLY A C 1
ATOM 632 O O . GLY A 1 82 ? 11.206 6.197 -25.490 1.00 44.03 82 GLY A O 1
ATOM 633 N N . VAL A 1 83 ? 13.203 5.290 -24.998 1.00 47.66 83 VAL A N 1
ATOM 634 C CA . VAL A 1 83 ? 13.967 6.359 -25.636 1.00 47.66 83 VAL A CA 1
ATOM 635 C C . VAL A 1 83 ? 13.682 6.215 -27.128 1.00 47.66 83 VAL A C 1
ATOM 637 O O . VAL A 1 83 ? 13.943 5.167 -27.726 1.00 47.66 83 VAL A O 1
ATOM 640 N N . THR A 1 84 ? 13.069 7.225 -27.741 1.00 50.34 84 THR A N 1
ATOM 641 C CA . THR A 1 84 ? 12.868 7.195 -29.197 1.00 50.34 84 THR A CA 1
ATOM 642 C C . THR A 1 84 ? 14.229 7.010 -29.881 1.00 50.34 84 THR A C 1
ATOM 644 O O . THR A 1 84 ? 15.252 7.413 -29.332 1.00 50.34 84 THR A O 1
ATOM 647 N N . LYS A 1 85 ? 14.289 6.475 -31.111 1.00 48.38 85 LYS A N 1
ATOM 648 C CA . LYS A 1 85 ? 15.562 6.326 -31.863 1.00 48.38 85 LYS A CA 1
ATOM 649 C C . LYS A 1 85 ? 16.390 7.627 -31.986 1.00 48.38 85 LYS A C 1
ATOM 651 O O . LYS A 1 85 ? 17.540 7.571 -32.400 1.00 48.38 85 LYS A O 1
ATOM 656 N N . LYS A 1 86 ? 15.802 8.785 -31.657 1.00 60.06 86 LYS A N 1
ATOM 657 C CA . LYS A 1 86 ? 16.425 10.116 -31.640 1.00 60.06 86 LYS A CA 1
ATOM 658 C C . LYS A 1 86 ? 16.906 10.584 -30.254 1.00 60.06 86 LYS A C 1
ATOM 660 O O . LYS A 1 86 ? 17.398 11.699 -30.160 1.00 60.06 86 LYS A O 1
ATOM 665 N N . GLY A 1 87 ? 16.772 9.784 -29.195 1.00 47.84 87 GLY A N 1
ATOM 666 C CA . GLY A 1 87 ? 17.261 10.139 -27.856 1.00 47.84 87 GLY A CA 1
ATOM 667 C C . GLY A 1 87 ? 16.264 10.881 -26.959 1.00 47.84 87 GLY A C 1
ATOM 668 O O . GLY A 1 87 ? 16.657 11.363 -25.905 1.00 47.84 87 GLY A O 1
ATOM 669 N N . HIS A 1 88 ? 14.987 11.005 -27.340 1.00 45.84 88 HIS A N 1
ATOM 670 C CA . HIS A 1 88 ? 13.999 11.683 -26.490 1.00 45.84 88 HIS A CA 1
ATOM 671 C C . HIS A 1 88 ? 13.382 10.707 -25.485 1.00 45.84 88 HIS A C 1
ATOM 673 O O . HIS A 1 88 ? 12.786 9.707 -25.900 1.00 45.84 88 HIS A O 1
ATOM 679 N N . SER A 1 89 ? 13.500 11.027 -24.196 1.00 44.75 89 SER A N 1
ATOM 680 C CA . SER A 1 89 ? 12.769 10.374 -23.108 1.00 44.75 89 SER A CA 1
ATOM 681 C C . SER A 1 89 ? 11.319 10.850 -23.104 1.00 44.75 89 SER A C 1
ATOM 683 O O . SER A 1 89 ? 11.059 12.052 -23.099 1.00 44.75 89 SER A O 1
ATOM 685 N N . VAL A 1 90 ? 10.366 9.919 -23.105 1.00 40.00 90 VAL A N 1
ATOM 686 C CA . VAL A 1 90 ? 8.947 10.247 -22.934 1.00 40.00 90 VAL A CA 1
ATOM 687 C C . VAL A 1 90 ? 8.639 10.167 -21.444 1.00 40.00 90 VAL A C 1
ATOM 689 O O . VAL A 1 90 ? 8.603 9.080 -20.878 1.00 40.00 90 VAL A O 1
ATOM 692 N N . CYS A 1 91 ? 8.461 11.314 -20.794 1.00 39.50 91 CYS A N 1
ATOM 693 C CA . CYS A 1 91 ? 7.995 11.345 -19.413 1.00 39.50 91 CYS A CA 1
ATOM 694 C C . CYS A 1 91 ? 6.494 11.023 -19.404 1.00 39.50 91 CYS A C 1
ATOM 696 O O . CYS A 1 91 ? 5.699 11.764 -19.987 1.00 39.50 91 CYS A O 1
ATOM 698 N N . CYS A 1 92 ? 6.096 9.907 -18.789 1.00 37.66 92 CYS A N 1
ATOM 699 C CA . CYS A 1 92 ? 4.685 9.668 -18.502 1.00 37.66 92 CYS A CA 1
ATOM 700 C C . CYS A 1 92 ? 4.246 10.640 -17.405 1.00 37.66 92 CYS A C 1
ATOM 702 O O . CYS A 1 92 ? 4.740 10.575 -16.282 1.00 37.66 92 CYS A O 1
ATOM 704 N N . ASN A 1 93 ? 3.310 11.532 -17.728 1.00 37.75 93 ASN A N 1
ATOM 705 C CA . ASN A 1 93 ? 2.692 12.403 -16.738 1.00 37.75 93 ASN A CA 1
ATOM 706 C C . ASN A 1 93 ? 1.728 11.570 -15.877 1.00 37.75 93 ASN A C 1
ATOM 708 O O . ASN A 1 93 ? 0.607 11.272 -16.295 1.00 37.75 93 ASN A O 1
ATOM 712 N N . VAL A 1 94 ? 2.186 11.129 -14.704 1.00 42.84 94 VAL A N 1
ATOM 713 C CA . VAL A 1 94 ? 1.359 10.390 -13.743 1.00 42.84 94 VAL A CA 1
ATOM 714 C C . VAL A 1 94 ? 0.396 11.376 -13.081 1.00 42.84 94 VAL A C 1
ATOM 716 O O . VAL A 1 94 ? 0.750 12.082 -12.141 1.00 42.84 94 VAL A O 1
ATOM 719 N N . HIS A 1 95 ? -0.839 11.439 -13.572 1.00 34.88 95 HIS A N 1
ATOM 720 C CA . HIS A 1 95 ? -1.896 12.216 -12.932 1.00 34.88 95 HIS A CA 1
ATOM 721 C C . HIS A 1 95 ? -2.514 11.435 -11.762 1.00 34.88 95 HIS A C 1
ATOM 723 O O . HIS A 1 95 ? -2.888 10.275 -11.916 1.00 34.88 95 HIS A O 1
ATOM 729 N N . GLY A 1 96 ? -2.682 12.090 -10.607 1.00 38.16 96 GLY A N 1
ATOM 730 C CA . GLY A 1 96 ? -3.581 11.619 -9.543 1.00 38.16 96 GLY A CA 1
ATOM 731 C C . GLY A 1 96 ? -2.965 10.792 -8.409 1.00 38.16 96 GLY A C 1
ATOM 732 O O . GLY A 1 96 ? -3.714 10.287 -7.577 1.00 38.16 96 GLY A O 1
ATOM 733 N N . PHE A 1 97 ? -1.638 10.671 -8.310 1.00 45.75 97 PHE A N 1
ATOM 734 C CA . PHE A 1 97 ? -1.015 10.003 -7.162 1.00 45.75 97 PHE A CA 1
ATOM 735 C C . PHE A 1 97 ? -0.917 10.955 -5.956 1.00 45.75 97 PHE A C 1
ATOM 737 O O . PHE A 1 97 ? -0.020 11.791 -5.885 1.00 45.75 97 PHE A O 1
ATOM 744 N N . GLN A 1 98 ? -1.862 10.846 -5.017 1.00 50.50 98 GLN A N 1
ATOM 745 C CA . GLN A 1 98 ? -1.842 11.557 -3.732 1.00 50.50 98 GLN A CA 1
ATOM 746 C C . GLN A 1 98 ? -1.740 10.534 -2.598 1.00 50.50 98 GLN A C 1
ATOM 748 O O . GLN A 1 98 ? -2.768 9.993 -2.191 1.00 50.50 98 GLN A O 1
ATOM 753 N N . PRO A 1 99 ? -0.540 10.224 -2.088 1.00 56.56 99 PRO A N 1
ATOM 754 C CA . PRO A 1 99 ? -0.428 9.359 -0.929 1.00 56.56 99 PRO A CA 1
ATOM 755 C C . PRO A 1 99 ? -1.031 10.057 0.292 1.00 56.56 99 PRO A C 1
ATOM 757 O O . PRO A 1 99 ? -0.669 11.183 0.635 1.00 56.56 99 PRO A O 1
ATOM 760 N N . TYR A 1 100 ? -1.968 9.378 0.946 1.00 57.53 100 TYR A N 1
ATOM 761 C CA . TYR A 1 100 ? -2.528 9.796 2.221 1.00 57.53 100 TYR A CA 1
ATOM 762 C C . TYR A 1 100 ? -2.437 8.656 3.226 1.00 57.53 100 TYR A C 1
ATOM 764 O O . TYR A 1 100 ? -2.532 7.483 2.870 1.00 57.53 100 TYR A O 1
ATOM 772 N N . PHE A 1 101 ? -2.260 9.006 4.490 1.00 58.34 101 PHE A N 1
ATOM 773 C CA . PHE A 1 101 ? -2.384 8.082 5.605 1.00 58.34 101 PHE A CA 1
ATOM 774 C C . PHE A 1 101 ? -3.224 8.727 6.699 1.00 58.34 101 PHE A C 1
ATOM 776 O O . PHE A 1 101 ? -3.264 9.951 6.838 1.00 58.34 101 PHE A O 1
ATOM 783 N N . TYR A 1 102 ? -3.925 7.892 7.455 1.00 58.00 102 TYR A N 1
ATOM 784 C CA . TYR A 1 102 ? -4.675 8.331 8.621 1.00 58.00 102 TYR A CA 1
ATOM 785 C C . TYR A 1 102 ? -3.816 8.118 9.860 1.00 58.00 102 TYR A C 1
ATOM 787 O O . TYR A 1 102 ? -3.206 7.061 10.025 1.00 58.00 102 TYR A O 1
ATOM 795 N N . ILE A 1 103 ? -3.764 9.126 10.722 1.00 67.94 103 ILE A N 1
ATOM 796 C CA . ILE A 1 103 ? -3.234 8.999 12.078 1.00 67.94 103 ILE A CA 1
ATOM 797 C C . ILE A 1 103 ? -4.362 9.244 13.067 1.00 67.94 103 ILE A C 1
ATOM 799 O O . ILE A 1 103 ? -5.272 10.023 12.788 1.00 67.94 103 ILE A O 1
ATOM 803 N N . ASN A 1 104 ? -4.285 8.621 14.239 1.00 67.88 104 ASN A N 1
ATOM 804 C CA . ASN A 1 104 ? -5.172 8.995 15.334 1.00 67.88 104 ASN A CA 1
ATOM 805 C C . ASN A 1 104 ? -4.927 10.456 15.707 1.00 67.88 104 ASN A C 1
ATOM 807 O O . ASN A 1 104 ? -3.775 10.890 15.807 1.00 67.88 104 ASN A O 1
ATOM 811 N N . CYS A 1 105 ? -6.008 11.195 15.935 1.00 72.94 105 CYS A N 1
ATOM 812 C CA . CYS A 1 105 ? -5.939 12.522 16.514 1.00 72.94 105 CYS A CA 1
ATOM 813 C C . CYS A 1 105 ? -5.340 12.397 17.929 1.00 72.94 105 CYS A C 1
ATOM 815 O O . CYS A 1 105 ? -5.892 11.667 18.760 1.00 72.94 105 CYS A O 1
ATOM 817 N N . PRO A 1 106 ? -4.192 13.035 18.221 1.00 75.12 106 PRO A N 1
ATOM 818 C CA . PRO A 1 106 ? -3.610 13.002 19.554 1.00 75.12 106 PRO A CA 1
ATOM 819 C C . PRO A 1 106 ? -4.613 13.489 20.615 1.00 75.12 106 PRO A C 1
ATOM 821 O O . PRO A 1 106 ? -5.345 14.448 20.358 1.00 75.12 106 PRO A O 1
ATOM 824 N N . PRO A 1 107 ? -4.645 12.883 21.818 1.00 76.62 107 PRO A N 1
ATOM 825 C CA . PRO A 1 107 ? -5.554 13.312 22.874 1.00 76.62 107 PRO A CA 1
ATOM 826 C C . PRO A 1 107 ? -5.385 14.804 23.191 1.00 76.62 107 PRO A C 1
ATOM 828 O O . PRO A 1 107 ? -4.279 15.251 23.496 1.00 76.62 107 PRO A O 1
ATOM 831 N N . GLY A 1 108 ? -6.481 15.563 23.134 1.00 81.94 108 GLY A N 1
ATOM 832 C CA . GLY A 1 108 ? -6.483 17.006 23.396 1.00 81.94 108 GLY A CA 1
ATOM 833 C C . GLY A 1 108 ? -6.109 17.894 22.204 1.00 81.94 108 GLY A C 1
ATOM 834 O O . GLY A 1 108 ? -5.968 19.094 22.404 1.00 81.94 108 GLY A O 1
ATOM 835 N N . MET A 1 109 ? -5.953 17.336 20.998 1.00 79.50 109 MET A N 1
ATOM 836 C CA . MET A 1 109 ? -5.789 18.119 19.771 1.00 79.50 109 MET A CA 1
ATOM 837 C C . MET A 1 109 ? -7.142 18.679 19.308 1.00 79.50 109 MET A C 1
ATOM 839 O O . MET A 1 109 ? -8.070 17.924 19.010 1.00 79.50 109 MET A O 1
ATOM 843 N N . ASP A 1 110 ? -7.236 20.004 19.231 1.00 80.75 110 ASP A N 1
ATOM 844 C CA . ASP A 1 110 ? -8.406 20.737 18.742 1.00 80.75 110 ASP A CA 1
ATOM 845 C C . ASP A 1 110 ? -8.267 21.057 17.235 1.00 80.75 110 ASP A C 1
ATOM 847 O O . ASP A 1 110 ? -7.147 21.086 16.712 1.00 80.75 110 ASP A O 1
ATOM 851 N N . PRO A 1 111 ? -9.359 21.304 16.482 1.00 77.56 111 PRO A N 1
ATOM 852 C CA . PRO A 1 111 ? -9.269 21.805 15.112 1.00 77.56 111 PRO A CA 1
ATOM 853 C C . PRO A 1 111 ? -8.317 22.995 14.901 1.00 77.56 111 PRO A C 1
ATOM 855 O O . PRO A 1 111 ? -7.673 23.063 13.849 1.00 77.56 111 PRO A O 1
ATOM 858 N N . ASP A 1 112 ? -8.169 23.885 15.883 1.00 82.31 112 ASP A N 1
ATOM 859 C CA . ASP A 1 112 ? -7.236 25.016 15.802 1.00 82.31 112 ASP A CA 1
ATOM 860 C C . ASP A 1 112 ? -5.754 24.573 15.808 1.00 82.31 112 ASP A C 1
ATOM 862 O O . ASP A 1 112 ? -4.890 25.245 15.231 1.00 82.31 112 ASP A O 1
ATOM 866 N N . ASP A 1 113 ? -5.442 23.397 16.363 1.00 81.69 113 ASP A N 1
ATOM 867 C CA . ASP A 1 113 ? -4.086 22.837 16.417 1.00 81.69 113 ASP A CA 1
ATOM 868 C C . ASP A 1 113 ? -3.628 22.223 15.086 1.00 81.69 113 ASP A C 1
ATOM 870 O O . ASP A 1 113 ? -2.426 22.029 14.873 1.00 81.69 113 ASP A O 1
ATOM 874 N N . ILE A 1 114 ? -4.552 21.946 14.157 1.00 78.31 114 ILE A N 1
ATOM 875 C CA . ILE A 1 114 ? -4.254 21.277 12.878 1.00 78.31 114 ILE A CA 1
ATOM 876 C C . ILE A 1 114 ? -3.226 22.074 12.073 1.00 78.31 114 ILE A C 1
ATOM 878 O O . ILE A 1 114 ? -2.301 21.497 11.503 1.00 78.31 114 ILE A O 1
ATOM 882 N N . SER A 1 115 ? -3.346 23.404 12.058 1.00 77.12 115 SER A N 1
ATOM 883 C CA . SER A 1 115 ? -2.417 24.277 11.328 1.00 77.12 115 SER A CA 1
ATOM 884 C C . SER A 1 115 ? -0.999 24.202 11.900 1.00 77.12 115 SER A C 1
ATOM 886 O O . SER A 1 115 ? -0.016 24.173 11.158 1.00 77.12 115 SER A O 1
ATOM 888 N N . LYS A 1 116 ? -0.878 24.115 13.229 1.00 82.31 116 LYS A N 1
ATOM 889 C CA . LYS A 1 116 ? 0.411 23.991 13.919 1.00 82.31 116 LYS A CA 1
ATOM 890 C C . LYS A 1 116 ? 1.017 22.602 13.721 1.00 82.31 116 LYS A C 1
ATOM 892 O O . LYS A 1 116 ? 2.226 22.478 13.504 1.00 82.31 116 LYS A O 1
ATOM 897 N N . PHE A 1 117 ? 0.181 21.567 13.761 1.00 80.38 117 PHE A N 1
ATOM 898 C CA . PHE A 1 117 ? 0.573 20.198 13.449 1.00 80.38 117 PHE A CA 1
ATOM 899 C C . PHE A 1 117 ? 1.095 20.087 12.012 1.00 80.38 117 PHE A C 1
ATOM 901 O O . PHE A 1 117 ? 2.197 19.585 11.809 1.00 80.38 117 PHE A O 1
ATOM 908 N N . HIS A 1 118 ? 0.369 20.644 11.040 1.00 76.50 118 HIS A N 1
ATOM 909 C CA . HIS A 1 118 ? 0.770 20.714 9.635 1.00 76.50 118 HIS A CA 1
ATOM 910 C C . HIS A 1 118 ? 2.152 21.347 9.460 1.00 76.50 118 HIS A C 1
ATOM 912 O O . HIS A 1 118 ? 3.031 20.729 8.869 1.00 76.50 118 HIS A O 1
ATOM 918 N N . GLN A 1 119 ? 2.375 22.545 10.012 1.00 76.31 119 GLN A N 1
ATOM 919 C CA . GLN A 1 119 ? 3.670 23.233 9.915 1.00 76.31 119 GLN A CA 1
ATOM 920 C C . GLN A 1 119 ? 4.809 22.419 10.542 1.00 76.31 119 GLN A C 1
ATOM 922 O O . GLN A 1 119 ? 5.893 22.310 9.974 1.00 76.31 119 GLN A O 1
ATOM 927 N N . THR A 1 120 ? 4.565 21.820 11.710 1.00 80.44 120 THR A N 1
ATOM 928 C CA . THR A 1 120 ? 5.570 21.003 12.40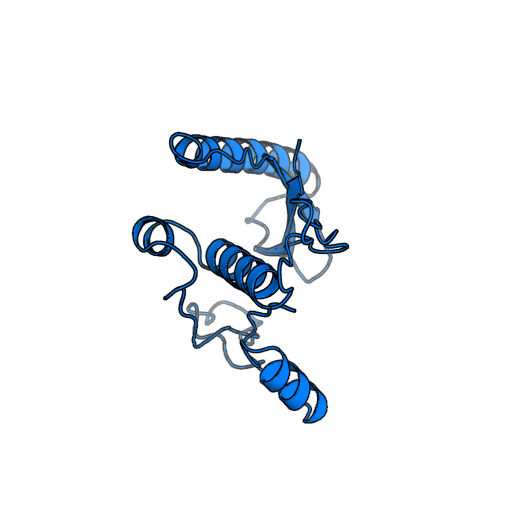9 1.00 80.44 120 THR A CA 1
ATOM 929 C C . THR A 1 120 ? 5.927 19.757 11.602 1.00 80.44 120 THR A C 1
ATOM 931 O O . THR A 1 120 ? 7.101 19.395 11.485 1.00 80.44 120 THR A O 1
ATOM 934 N N . LEU A 1 121 ? 4.915 19.109 11.027 1.00 74.69 121 LEU A N 1
ATOM 935 C CA . LEU A 1 121 ? 5.065 17.914 10.214 1.00 74.69 121 LEU A CA 1
ATOM 936 C C . LEU A 1 121 ? 5.819 18.224 8.915 1.00 74.69 121 LEU A C 1
ATOM 938 O O . LEU A 1 121 ? 6.768 17.521 8.585 1.00 74.69 121 LEU A O 1
ATOM 942 N N . GLU A 1 122 ? 5.469 19.312 8.232 1.00 72.75 122 GLU A N 1
ATOM 943 C CA . GLU A 1 122 ? 6.125 19.780 7.007 1.00 72.75 122 GLU A CA 1
ATOM 944 C C . GLU A 1 122 ? 7.616 20.078 7.232 1.00 72.75 122 GLU A C 1
ATOM 946 O O . GLU A 1 122 ? 8.471 19.600 6.482 1.00 72.75 122 GLU A O 1
ATOM 951 N N . VAL A 1 123 ? 7.955 20.777 8.323 1.00 74.44 123 VAL A N 1
ATOM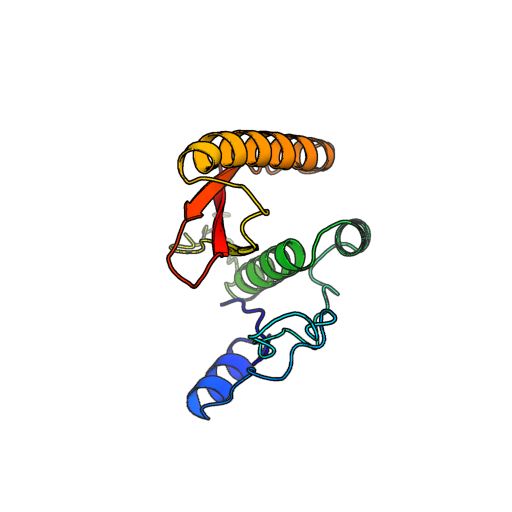 952 C CA . VAL A 1 123 ? 9.351 21.049 8.708 1.00 74.44 123 VAL A CA 1
ATOM 953 C C . VAL A 1 123 ? 10.102 19.754 9.020 1.00 74.44 123 VAL A C 1
ATOM 955 O O . VAL A 1 123 ? 11.227 19.567 8.557 1.00 74.44 123 VAL A O 1
ATOM 958 N N . THR A 1 124 ? 9.490 18.847 9.782 1.00 73.12 124 THR A N 1
ATOM 959 C CA . THR A 1 124 ? 10.126 17.587 10.199 1.00 73.12 124 THR A CA 1
ATOM 960 C C . THR A 1 124 ? 10.393 16.672 9.007 1.00 73.12 124 THR A C 1
ATOM 962 O O . THR A 1 124 ? 11.500 16.152 8.868 1.00 73.12 124 THR A O 1
ATOM 965 N N . VAL A 1 125 ? 9.412 16.516 8.115 1.00 67.38 125 VAL A N 1
ATOM 966 C CA . VAL A 1 125 ? 9.547 15.724 6.885 1.00 67.38 125 VAL A CA 1
ATOM 967 C C . VAL A 1 125 ? 10.612 16.336 5.977 1.00 67.38 125 VAL A C 1
ATOM 969 O O . VAL A 1 125 ? 11.493 15.614 5.515 1.00 67.38 125 VAL A O 1
ATOM 972 N N . SER A 1 126 ? 10.618 17.663 5.814 1.00 66.81 126 SER A N 1
ATOM 973 C CA . SER A 1 126 ? 11.641 18.373 5.034 1.00 66.81 126 SER A CA 1
ATOM 974 C C . SER A 1 126 ? 13.055 18.170 5.586 1.00 66.81 126 SER A C 1
ATOM 976 O O . SER A 1 126 ? 13.994 17.953 4.824 1.00 66.81 126 SER A O 1
ATOM 978 N N . ILE A 1 127 ? 13.239 18.225 6.911 1.00 68.69 127 ILE A N 1
ATOM 979 C CA . ILE A 1 127 ? 14.540 17.972 7.552 1.00 68.69 127 ILE A CA 1
ATOM 980 C C . ILE A 1 127 ? 14.971 16.524 7.327 1.00 68.69 127 ILE A C 1
ATOM 982 O O . ILE A 1 127 ? 16.097 16.294 6.889 1.00 68.69 127 ILE A O 1
ATOM 986 N N . SER A 1 128 ? 14.084 15.560 7.586 1.00 62.38 128 SER A N 1
ATOM 987 C CA . SER A 1 128 ? 14.373 14.145 7.354 1.00 62.38 128 SER A CA 1
ATOM 988 C C . SER A 1 128 ? 14.764 13.895 5.899 1.00 62.38 128 SER A C 1
ATOM 990 O O . SER A 1 128 ? 15.768 13.227 5.678 1.00 62.38 128 SER A O 1
ATOM 992 N N . MET A 1 129 ? 14.066 14.491 4.923 1.00 58.34 129 MET A N 1
ATOM 993 C CA . MET A 1 129 ? 14.395 14.404 3.492 1.00 58.34 129 MET A CA 1
ATOM 994 C C . MET A 1 129 ? 15.749 15.033 3.138 1.00 58.34 129 MET A C 1
ATOM 996 O O . MET A 1 129 ? 16.499 14.438 2.370 1.00 58.34 129 MET A O 1
ATOM 1000 N N . LYS A 1 130 ? 16.118 16.183 3.717 1.00 61.62 130 LYS A N 1
ATOM 1001 C CA . LYS A 1 130 ? 17.427 16.821 3.465 1.00 61.62 130 LYS A CA 1
ATOM 1002 C C . LYS A 1 130 ? 18.608 15.926 3.850 1.00 61.62 130 LYS A C 1
ATOM 1004 O O . LYS A 1 130 ? 19.620 15.935 3.163 1.00 61.62 130 LYS A O 1
ATOM 1009 N N . PHE A 1 131 ? 18.472 15.092 4.886 1.00 56.66 131 PHE A N 1
ATOM 1010 C CA . PHE A 1 131 ? 19.482 14.073 5.214 1.00 56.66 131 PHE A CA 1
ATOM 1011 C C . PHE A 1 131 ? 19.597 12.957 4.159 1.00 56.66 131 PHE A C 1
ATOM 1013 O O . PHE A 1 131 ? 20.604 12.242 4.126 1.00 56.66 131 PHE A O 1
ATOM 1020 N N . TYR A 1 132 ? 18.576 12.770 3.319 1.00 52.47 132 TYR A N 1
ATOM 1021 C CA . TYR A 1 132 ? 18.582 11.810 2.215 1.00 52.47 132 TYR A CA 1
ATOM 1022 C C . TYR A 1 132 ? 19.152 12.400 0.912 1.00 52.47 132 TYR A C 1
ATOM 1024 O O . TYR A 1 132 ? 19.731 11.640 0.132 1.00 52.47 132 TYR A O 1
ATOM 1032 N N . ASP A 1 133 ? 19.046 13.719 0.716 1.00 49.72 133 ASP A N 1
ATOM 1033 C CA . ASP A 1 133 ? 19.377 14.439 -0.528 1.00 49.72 133 ASP A CA 1
ATOM 1034 C C . ASP A 1 133 ? 20.892 14.593 -0.788 1.00 49.72 133 ASP A C 1
ATOM 1036 O O . ASP A 1 133 ? 21.326 14.780 -1.919 1.00 49.72 133 ASP A O 1
ATOM 1040 N N . ASP A 1 134 ? 21.747 14.374 0.219 1.00 47.06 134 ASP A N 1
ATOM 1041 C CA . ASP A 1 134 ? 23.216 14.442 0.069 1.00 47.06 134 ASP A CA 1
ATOM 1042 C C . ASP A 1 134 ? 23.814 13.392 -0.908 1.00 47.06 134 ASP A C 1
ATOM 1044 O O . ASP A 1 134 ? 25.032 13.345 -1.105 1.00 47.06 134 ASP A O 1
ATOM 1048 N N . LYS A 1 135 ? 23.001 12.505 -1.509 1.00 42.81 135 LYS A N 1
ATOM 1049 C CA . LYS A 1 135 ? 23.452 11.476 -2.472 1.00 42.81 135 LYS A CA 1
ATOM 1050 C C . LYS A 1 135 ? 22.537 11.230 -3.683 1.00 42.81 135 LYS A C 1
ATOM 1052 O O . LYS A 1 135 ? 22.804 10.269 -4.407 1.00 42.81 135 LYS A O 1
ATOM 1057 N N . ALA A 1 136 ? 21.485 12.015 -3.910 1.00 45.16 136 ALA A N 1
ATOM 1058 C CA . ALA A 1 136 ? 20.571 11.822 -5.040 1.00 45.16 136 ALA A CA 1
ATOM 1059 C C . ALA A 1 136 ? 20.498 13.093 -5.904 1.00 45.16 136 ALA A C 1
ATOM 1061 O O . ALA A 1 136 ? 20.487 14.195 -5.379 1.00 45.16 136 ALA A O 1
ATOM 1062 N N . GLU A 1 137 ? 20.493 12.938 -7.231 1.00 43.25 137 GLU A N 1
ATOM 1063 C CA . GLU A 1 137 ? 20.420 14.064 -8.183 1.00 43.25 137 GLU A CA 1
ATOM 1064 C C . GLU A 1 137 ? 18.986 14.602 -8.379 1.00 43.25 137 GLU A C 1
ATOM 1066 O O . GLU A 1 137 ? 18.813 15.660 -8.980 1.00 43.25 137 GLU A O 1
ATOM 1071 N N . ASP A 1 138 ? 17.971 13.918 -7.837 1.00 42.84 138 ASP A N 1
ATOM 1072 C CA . ASP A 1 138 ? 16.564 14.325 -7.902 1.00 42.84 138 ASP A CA 1
ATOM 1073 C C . ASP A 1 138 ? 16.131 15.003 -6.597 1.00 42.84 138 ASP A C 1
ATOM 1075 O O . ASP A 1 138 ? 15.905 14.342 -5.580 1.00 42.84 138 ASP A O 1
ATOM 1079 N N . LYS A 1 139 ? 15.958 16.327 -6.653 1.00 42.59 139 LYS A N 1
ATOM 1080 C CA . LYS A 1 139 ? 15.352 17.105 -5.568 1.00 42.59 139 LYS A CA 1
ATOM 1081 C C . LYS A 1 139 ? 13.867 16.776 -5.470 1.00 42.59 139 LYS A C 1
ATOM 1083 O O . LYS A 1 139 ? 13.095 17.082 -6.377 1.00 42.59 139 LYS A O 1
ATOM 1088 N N . PHE A 1 140 ? 13.469 16.175 -4.357 1.00 44.78 140 PHE A N 1
ATOM 1089 C CA . PHE A 1 140 ? 12.073 15.908 -4.035 1.00 44.78 140 PHE A CA 1
ATOM 1090 C C . PHE A 1 140 ? 11.629 16.844 -2.912 1.00 44.78 140 PHE A C 1
ATOM 1092 O O . PHE A 1 140 ? 12.130 16.721 -1.794 1.00 44.78 140 PHE A O 1
ATOM 1099 N N . ASP A 1 141 ? 10.678 17.740 -3.195 1.00 47.53 141 ASP A N 1
ATOM 1100 C CA . ASP A 1 141 ? 10.073 18.611 -2.185 1.00 47.53 141 ASP A CA 1
ATOM 1101 C C . ASP A 1 141 ? 8.730 18.010 -1.723 1.00 47.53 141 ASP A C 1
ATOM 1103 O O . ASP A 1 141 ? 7.725 18.075 -2.444 1.00 47.53 141 ASP A O 1
ATOM 1107 N N . PRO A 1 142 ? 8.684 17.378 -0.533 1.00 50.69 142 PRO A N 1
ATOM 1108 C CA . PRO A 1 142 ? 7.441 16.880 0.032 1.00 50.69 142 PRO A CA 1
ATOM 1109 C C . PRO A 1 142 ? 6.605 18.045 0.568 1.00 50.69 142 PRO A C 1
ATOM 1111 O O . PRO A 1 142 ? 6.960 18.653 1.576 1.00 50.69 142 PRO A O 1
ATOM 1114 N N . VAL A 1 143 ? 5.454 18.316 -0.042 1.00 55.38 143 VAL A N 1
ATOM 1115 C CA . VAL A 1 143 ? 4.446 19.191 0.579 1.00 55.38 143 VAL A CA 1
ATOM 1116 C C . VAL A 1 143 ? 3.525 18.304 1.400 1.00 55.38 143 VAL A C 1
ATOM 1118 O O . VAL A 1 143 ? 2.993 17.325 0.890 1.00 55.38 143 VAL A O 1
ATOM 1121 N N . VAL A 1 144 ? 3.327 18.599 2.678 1.00 59.97 144 VAL A N 1
ATOM 1122 C CA . VAL A 1 144 ? 2.438 17.809 3.540 1.00 59.97 144 VAL A CA 1
ATOM 1123 C C . VAL A 1 144 ? 1.177 18.614 3.792 1.00 59.97 144 VAL A C 1
ATOM 1125 O O . VAL A 1 144 ? 1.279 19.788 4.097 1.00 59.97 144 VAL A O 1
ATOM 1128 N N . SER A 1 145 ? 0.001 18.004 3.674 1.00 56.41 145 SER A N 1
ATOM 1129 C CA . SER A 1 145 ? -1.278 18.600 4.054 1.00 56.41 145 SER A CA 1
ATOM 1130 C C . SER A 1 145 ? -1.979 17.721 5.072 1.00 56.41 145 SER A C 1
ATOM 1132 O O . SER A 1 145 ? -2.169 16.533 4.853 1.00 56.41 145 SER A O 1
ATOM 1134 N N . ALA A 1 146 ? -2.387 18.306 6.189 1.00 58.19 146 ALA A N 1
ATOM 1135 C CA . ALA A 1 146 ? -3.204 17.645 7.191 1.00 58.19 146 ALA A CA 1
ATOM 1136 C C . ALA A 1 146 ? -4.622 18.218 7.157 1.00 58.19 146 ALA A C 1
ATOM 1138 O O . ALA A 1 146 ? -4.810 19.432 7.096 1.00 58.19 146 ALA A O 1
ATOM 1139 N N . SER A 1 147 ? -5.626 17.349 7.213 1.00 57.34 147 SER A N 1
ATOM 1140 C CA . SER A 1 147 ? -7.024 17.757 7.332 1.00 57.34 147 SER A CA 1
ATOM 1141 C C . SER A 1 147 ? -7.776 16.801 8.243 1.00 57.34 147 SER A C 1
ATOM 1143 O O . SER A 1 147 ? -7.570 15.587 8.202 1.00 57.34 147 SER A O 1
ATOM 1145 N N . ASN A 1 148 ? -8.662 17.350 9.066 1.00 58.06 148 ASN A N 1
ATOM 1146 C CA . ASN A 1 148 ? -9.551 16.547 9.889 1.00 58.06 148 ASN A CA 1
ATOM 1147 C C . ASN A 1 148 ? -10.720 16.072 9.012 1.00 58.06 148 ASN A C 1
ATOM 1149 O O . ASN A 1 148 ? -11.492 16.882 8.491 1.00 58.06 148 ASN A O 1
ATOM 1153 N N . HIS A 1 149 ? -10.798 14.766 8.765 1.00 53.84 149 HIS A N 1
ATOM 1154 C CA . HIS A 1 149 ? -11.910 14.138 8.056 1.00 53.84 149 HIS A CA 1
ATOM 1155 C C . HIS A 1 149 ? -12.701 13.311 9.062 1.00 53.84 149 HIS A C 1
ATOM 1157 O O . HIS A 1 149 ? -12.116 12.533 9.805 1.00 53.84 149 HIS A O 1
ATOM 1163 N N . ARG A 1 150 ? -14.032 13.475 9.081 1.00 44.47 150 ARG A N 1
ATOM 1164 C CA . ARG A 1 150 ? -14.932 12.772 10.011 1.00 44.47 150 ARG A CA 1
ATOM 1165 C C . ARG A 1 150 ? -15.039 11.285 9.670 1.00 44.47 150 ARG A C 1
ATOM 1167 O O . ARG A 1 150 ? -16.018 10.837 9.086 1.00 44.47 150 ARG A O 1
ATOM 1174 N N . LEU A 1 151 ? -14.020 10.544 10.065 1.00 46.38 151 LEU A N 1
ATOM 1175 C CA . LEU A 1 151 ? -14.104 9.168 10.518 1.00 46.38 151 LEU A CA 1
ATOM 1176 C C . LEU A 1 151 ? -13.597 9.238 11.959 1.00 46.38 151 LEU A C 1
ATOM 1178 O O . LEU A 1 151 ? -12.411 9.469 12.161 1.00 46.38 151 LEU A O 1
ATOM 1182 N N . GLU A 1 152 ? -14.536 9.219 12.907 1.00 51.03 152 GLU A N 1
ATOM 1183 C CA . GLU A 1 152 ? -14.372 9.157 14.374 1.00 51.03 152 GLU A CA 1
ATOM 1184 C C . GLU A 1 152 ? -12.915 9.276 14.889 1.00 51.03 152 GLU A C 1
ATOM 1186 O O . GLU A 1 152 ? -12.275 8.278 15.197 1.00 51.03 152 GLU A O 1
ATOM 1191 N N . ASP A 1 153 ? -12.395 10.510 14.966 1.00 61.28 153 ASP A N 1
ATOM 1192 C CA . ASP A 1 153 ? -11.097 10.882 15.570 1.00 61.28 153 ASP A CA 1
ATOM 1193 C C . ASP A 1 153 ? -9.804 10.611 14.767 1.00 61.28 153 ASP A C 1
ATOM 1195 O O . ASP A 1 153 ? -8.709 10.584 15.334 1.00 61.28 153 ASP A O 1
ATOM 1199 N N . CYS A 1 154 ? -9.872 10.487 13.438 1.00 50.03 154 CYS A N 1
ATOM 1200 C CA . CYS A 1 154 ? -8.685 10.361 12.579 1.00 50.03 154 CYS A CA 1
ATOM 1201 C C . CYS A 1 154 ? -8.295 11.670 11.859 1.00 50.03 154 CYS A C 1
ATOM 1203 O O . CYS A 1 154 ? -9.122 12.355 11.254 1.00 50.03 154 CYS A O 1
ATOM 1205 N N . LEU A 1 155 ? -6.997 11.982 11.827 1.00 62.91 155 LEU A N 1
ATOM 1206 C CA . LEU A 1 155 ? -6.421 13.039 10.997 1.00 62.91 155 LEU A CA 1
ATOM 1207 C C . LEU A 1 155 ? -5.925 12.436 9.675 1.00 62.91 155 LEU A C 1
ATOM 1209 O O . LEU A 1 155 ? -5.084 11.536 9.674 1.00 62.91 155 LEU A O 1
ATOM 1213 N N . MET A 1 156 ? -6.416 12.938 8.541 1.00 60.66 156 MET A N 1
ATOM 1214 C CA . MET A 1 156 ? -5.892 12.560 7.229 1.00 60.66 156 MET A CA 1
ATOM 1215 C C . MET A 1 156 ? -4.664 13.413 6.920 1.00 60.66 156 MET A C 1
ATOM 1217 O O . MET A 1 156 ? -4.769 14.636 6.795 1.00 60.66 156 MET A O 1
ATOM 1221 N N . VAL A 1 157 ? -3.519 12.766 6.739 1.00 66.56 157 VAL A N 1
ATOM 1222 C CA . VAL A 1 157 ? -2.276 13.392 6.295 1.00 66.56 157 VAL A CA 1
ATOM 1223 C C . VAL A 1 157 ? -2.022 12.999 4.846 1.00 66.56 157 VAL A C 1
ATOM 1225 O O . VAL A 1 157 ? -1.778 11.838 4.539 1.00 66.56 157 VAL A O 1
ATOM 1228 N N . LYS A 1 158 ? -2.072 13.977 3.949 1.00 59.53 158 LYS A N 1
ATOM 1229 C CA . LYS A 1 158 ? -1.649 13.891 2.554 1.00 59.53 158 LYS A CA 1
ATOM 1230 C C . LYS A 1 158 ? -0.187 14.293 2.440 1.00 59.53 158 LYS A C 1
ATOM 1232 O O . LYS A 1 158 ? 0.207 15.333 2.954 1.00 59.53 158 LYS A O 1
ATOM 1237 N N . ILE A 1 159 ? 0.601 13.508 1.722 1.00 60.16 159 ILE A N 1
ATOM 1238 C CA . ILE A 1 159 ? 1.935 13.901 1.275 1.00 60.16 159 ILE A CA 1
ATOM 1239 C C . ILE A 1 159 ? 1.840 14.131 -0.232 1.00 60.16 159 ILE A C 1
ATOM 1241 O O . ILE A 1 159 ? 1.320 13.302 -0.968 1.00 60.16 159 ILE A O 1
ATOM 1245 N N . PHE A 1 160 ? 2.321 15.261 -0.712 1.00 56.38 160 PHE A N 1
ATOM 1246 C CA . PHE A 1 160 ? 2.465 15.560 -2.125 1.00 56.38 160 PHE A CA 1
ATOM 1247 C C . PHE A 1 160 ? 3.936 15.423 -2.492 1.00 56.38 160 PHE A C 1
ATOM 1249 O O . PHE A 1 160 ? 4.800 15.957 -1.802 1.00 56.38 160 PHE A O 1
ATOM 1256 N N . GLY A 1 161 ? 4.211 14.731 -3.595 1.00 43.69 161 GLY A N 1
ATOM 1257 C CA . GLY A 1 161 ? 5.493 14.852 -4.273 1.00 43.69 161 GLY A CA 1
ATOM 1258 C C . GLY A 1 161 ? 5.413 15.975 -5.292 1.00 43.69 161 GLY A C 1
ATOM 1259 O O . GLY A 1 161 ? 4.765 15.803 -6.323 1.00 43.69 161 GLY A O 1
ATOM 1260 N N . GLY A 1 162 ? 6.023 17.120 -4.993 1.00 41.62 162 GLY A N 1
ATOM 1261 C CA . GLY A 1 162 ? 6.272 18.162 -5.980 1.00 41.62 162 GLY A CA 1
ATOM 1262 C C . GLY A 1 162 ? 7.675 17.998 -6.556 1.00 41.62 162 GLY A C 1
ATOM 1263 O O . GLY A 1 162 ? 8.651 17.969 -5.811 1.00 41.62 162 GLY A O 1
ATOM 1264 N N . THR A 1 163 ? 7.786 17.892 -7.877 1.00 34.56 163 THR A N 1
ATOM 1265 C CA . THR A 1 163 ? 9.017 18.266 -8.588 1.00 34.56 163 THR A CA 1
ATOM 1266 C C . THR A 1 163 ? 9.010 19.779 -8.767 1.00 34.56 163 THR A C 1
ATOM 1268 O O . THR A 1 163 ? 8.047 20.305 -9.333 1.00 34.56 163 THR A O 1
ATOM 1271 N N . VAL A 1 164 ? 10.046 20.458 -8.271 1.00 34.41 164 VAL A N 1
ATOM 1272 C CA . VAL A 1 164 ? 10.326 21.874 -8.577 1.00 34.41 164 VAL A CA 1
ATOM 1273 C C . VAL A 1 164 ? 10.948 22.009 -9.958 1.00 34.41 164 VAL A C 1
ATOM 1275 O O . VAL A 1 164 ? 11.799 21.156 -10.295 1.00 34.41 164 VAL A O 1
#

Organism: NCBI:txid39325

Foldseek 3Di:
DAAQFLQDGDPVSNVVCVVVVPAQWDFDPVDDCVVPPDGIDNDNPDDDCPPQDDPVDVVVDD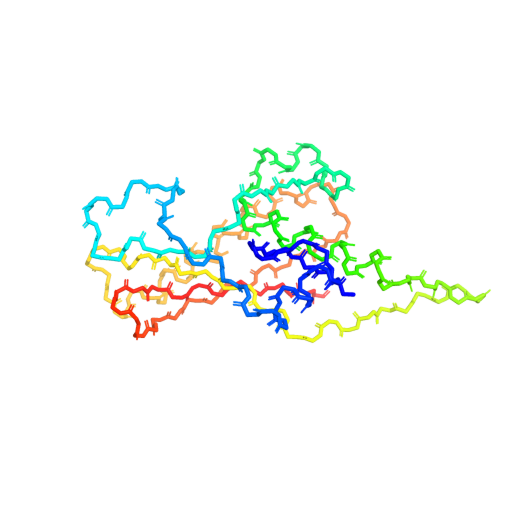PLVSRVSRRVVRCVVVVPQPCDPVRDTDDDPDPDDKDKDKDFAPPPDDPVCQVVVQVVVQVVVQVVVVVVVPPDPFDWRWRWHWDDDPPPGIIMIIIDTDRD

Radius of gyration: 18.41 Å; chains: 1; bounding box: 38×37×55 Å